Protein AF-A0A534S9M8-F1 (afdb_monomer_lite)

Foldseek 3Di:
DDDVVVVVVVVVVVVVVVPPPDPDDDPDDDDDDDDDDLPLDDAQDKQDDQAALVVLVVLCQVQQVVLQKHWPDKDFDADPVGTFFMKTKIWGQPDPPGIFIAIWTFGDDPRHTIWGDHPGHYTNDSSCRSSSPDD

Structure (mmCIF, N/CA/C/O backbone):
data_AF-A0A534S9M8-F1
#
_entry.id   AF-A0A534S9M8-F1
#
loop_
_atom_site.group_PDB
_atom_site.id
_atom_site.type_symbol
_atom_site.label_atom_id
_atom_site.label_alt_id
_atom_site.label_comp_id
_atom_site.label_asym_id
_atom_site.label_entity_id
_atom_site.label_seq_id
_atom_site.pdbx_PDB_ins_code
_atom_site.Cartn_x
_atom_site.Cartn_y
_atom_site.Cartn_z
_atom_site.occupancy
_atom_site.B_iso_or_equiv
_atom_site.auth_seq_id
_atom_site.auth_comp_id
_atom_site.auth_asym_id
_atom_site.auth_atom_id
_atom_site.pdbx_PDB_model_num
ATOM 1 N N . MET A 1 1 ? -42.242 53.645 -7.919 1.00 46.44 1 MET A N 1
ATOM 2 C CA . MET A 1 1 ? -42.391 52.479 -7.020 1.00 46.44 1 MET A CA 1
ATOM 3 C C . MET A 1 1 ? -41.159 51.598 -7.190 1.00 46.44 1 MET A C 1
ATOM 5 O O . MET A 1 1 ? -41.062 50.889 -8.181 1.00 46.44 1 MET A O 1
ATOM 9 N N . GLN A 1 2 ? -40.164 51.736 -6.309 1.00 51.53 2 GLN A N 1
ATOM 10 C CA . GLN A 1 2 ? -38.938 50.927 -6.328 1.00 51.53 2 GLN A CA 1
ATOM 11 C C . GLN A 1 2 ? -39.167 49.678 -5.478 1.00 51.53 2 GLN A C 1
ATOM 13 O O . GLN A 1 2 ? -39.617 49.778 -4.341 1.00 51.53 2 GLN A O 1
ATOM 18 N N . ASN A 1 3 ? -38.922 48.506 -6.061 1.00 46.34 3 ASN A N 1
ATOM 19 C CA . ASN A 1 3 ? -39.220 47.218 -5.448 1.00 46.34 3 ASN A CA 1
ATOM 20 C C . ASN A 1 3 ? -38.029 46.812 -4.550 1.00 46.34 3 ASN A C 1
ATOM 22 O O . ASN A 1 3 ? -36.977 46.452 -5.084 1.00 46.34 3 ASN A O 1
ATOM 26 N N . PRO A 1 4 ? -38.139 46.858 -3.207 1.00 54.00 4 PRO A N 1
ATOM 27 C CA . PRO A 1 4 ? -36.995 46.701 -2.294 1.00 54.00 4 PRO A CA 1
ATOM 28 C C . PRO A 1 4 ? -36.372 45.298 -2.329 1.00 54.00 4 PRO A C 1
ATOM 30 O O . PRO A 1 4 ? -35.258 45.092 -1.856 1.00 54.00 4 PRO A O 1
ATOM 33 N N . ARG A 1 5 ? -37.068 44.326 -2.930 1.00 54.19 5 ARG A N 1
ATOM 34 C CA . ARG A 1 5 ? -36.576 42.957 -3.112 1.00 54.19 5 ARG A CA 1
ATOM 35 C C . ARG A 1 5 ? -35.487 42.855 -4.180 1.00 54.19 5 ARG A C 1
ATOM 37 O O . ARG A 1 5 ? -34.584 42.047 -4.022 1.00 54.19 5 ARG A O 1
ATOM 44 N N . ALA A 1 6 ? -35.520 43.690 -5.222 1.00 53.09 6 ALA A N 1
ATOM 45 C CA . ALA A 1 6 ? -34.539 43.629 -6.310 1.00 53.09 6 ALA A CA 1
ATOM 46 C C . ALA A 1 6 ? -33.127 44.052 -5.856 1.00 53.09 6 ALA A C 1
ATOM 48 O O . ALA A 1 6 ? -32.139 43.469 -6.297 1.00 53.09 6 ALA A O 1
ATOM 49 N N . SER A 1 7 ? -33.032 45.000 -4.917 1.00 54.12 7 SER A N 1
ATOM 50 C CA . SER A 1 7 ? -31.747 45.469 -4.378 1.00 54.12 7 SER A CA 1
ATOM 51 C C . SER A 1 7 ? -31.048 44.438 -3.487 1.00 54.12 7 SER A C 1
ATOM 53 O O . SER A 1 7 ? -29.821 44.420 -3.433 1.00 54.12 7 SER A O 1
ATOM 55 N N . ALA A 1 8 ? -31.797 43.551 -2.823 1.00 55.03 8 ALA A N 1
ATOM 56 C CA . ALA A 1 8 ? -31.218 42.512 -1.970 1.00 55.03 8 ALA A CA 1
ATOM 57 C C . ALA A 1 8 ? -30.549 41.392 -2.789 1.00 55.03 8 ALA A C 1
ATOM 59 O O . ALA A 1 8 ? -29.473 40.916 -2.429 1.00 55.03 8 ALA A O 1
ATOM 60 N N . TYR A 1 9 ? -31.139 41.013 -3.930 1.00 53.94 9 TYR A N 1
ATOM 61 C CA . TYR A 1 9 ? -30.566 39.985 -4.807 1.00 53.94 9 TYR A CA 1
ATOM 62 C C . TYR A 1 9 ? -29.310 40.467 -5.544 1.00 53.94 9 TYR A C 1
ATOM 64 O O . TYR A 1 9 ? -28.381 39.687 -5.740 1.00 53.94 9 TYR A O 1
ATOM 72 N N . LEU A 1 10 ? -29.244 41.756 -5.894 1.00 55.88 10 LEU A N 1
ATOM 73 C CA . LEU A 1 10 ? -28.068 42.363 -6.529 1.00 55.88 10 LEU A CA 1
ATOM 74 C C . LEU A 1 10 ? -26.845 42.372 -5.598 1.00 55.88 10 LEU A C 1
ATOM 76 O O . LEU A 1 10 ? -25.743 42.046 -6.034 1.00 55.88 10 LEU A O 1
ATOM 80 N N . LEU A 1 11 ? -27.046 42.658 -4.308 1.00 54.06 11 LEU A N 1
ATOM 81 C CA . LEU A 1 11 ? -25.983 42.605 -3.297 1.00 54.06 11 LEU A CA 1
ATOM 82 C C . LEU A 1 11 ? -25.508 41.171 -3.015 1.00 54.06 11 LEU A C 1
ATOM 84 O O . LEU A 1 11 ? -24.307 40.949 -2.883 1.00 54.06 11 LEU A O 1
ATOM 88 N N . SER A 1 12 ? -26.415 40.189 -2.993 1.00 54.25 12 SER A N 1
ATOM 89 C CA . SER A 1 12 ? -26.042 38.779 -2.804 1.00 54.25 12 SER A CA 1
ATOM 90 C C . SER A 1 12 ? -25.250 38.207 -3.985 1.00 54.25 12 SER A C 1
ATOM 92 O O . SER A 1 12 ? -24.375 37.371 -3.774 1.00 54.25 12 SER A O 1
ATOM 94 N N . LEU A 1 13 ? -25.532 38.644 -5.218 1.00 54.78 13 LEU A N 1
ATOM 95 C CA . LEU A 1 13 ? -24.812 38.180 -6.407 1.00 54.78 13 LEU A CA 1
ATOM 96 C C . LEU A 1 13 ? -23.381 38.747 -6.458 1.00 54.78 13 LEU A C 1
ATOM 98 O O . LEU A 1 13 ? -22.449 38.037 -6.827 1.00 54.78 13 LEU A O 1
ATOM 102 N N . LEU A 1 14 ? -23.191 39.997 -6.022 1.00 54.62 14 LEU A N 1
ATOM 103 C CA . LEU A 1 14 ? -21.884 40.665 -5.976 1.00 54.62 14 LEU A CA 1
ATOM 104 C C . LEU A 1 14 ? -20.911 40.037 -4.961 1.00 54.62 14 LEU A C 1
ATOM 106 O O . LEU A 1 14 ? -19.708 40.021 -5.212 1.00 54.62 14 LEU A O 1
ATOM 110 N N . LEU A 1 15 ? -21.410 39.461 -3.863 1.00 54.47 15 LEU A N 1
ATOM 111 C CA . LEU A 1 15 ? -20.577 38.748 -2.883 1.00 54.47 15 LEU A CA 1
ATOM 112 C C . LEU A 1 15 ? -20.104 37.363 -3.363 1.00 54.47 15 LEU A C 1
ATOM 114 O O . LEU A 1 15 ? -19.061 36.898 -2.909 1.00 54.47 15 LEU A O 1
ATOM 118 N N . CYS A 1 16 ? -20.802 36.723 -4.309 1.00 49.91 16 CYS A N 1
ATOM 119 C CA . CYS A 1 16 ? -20.391 35.422 -4.858 1.00 49.91 16 CYS A CA 1
ATOM 120 C C . CYS A 1 16 ? -19.284 35.510 -5.924 1.00 49.91 16 CYS A C 1
ATOM 122 O O . CYS A 1 16 ? -18.600 34.518 -6.162 1.00 49.91 16 CYS A O 1
ATOM 124 N N . LEU A 1 17 ? -19.070 36.668 -6.562 1.00 52.72 17 LEU A N 1
ATOM 125 C CA . LEU A 1 17 ? -18.013 36.828 -7.575 1.00 52.72 17 LEU A CA 1
ATOM 126 C C . LEU A 1 17 ? -16.621 37.123 -6.988 1.00 52.72 17 LEU A C 1
ATOM 128 O O . LEU A 1 17 ? -15.630 37.054 -7.712 1.00 52.72 17 LEU A O 1
ATOM 132 N N . ALA A 1 18 ? -16.514 37.395 -5.684 1.00 51.91 18 ALA A N 1
ATOM 133 C CA . ALA A 1 18 ? -15.238 37.686 -5.024 1.00 51.91 18 ALA A CA 1
ATOM 134 C C . ALA A 1 18 ? -14.413 36.429 -4.659 1.00 51.91 18 ALA A C 1
ATOM 136 O O . ALA A 1 18 ? -13.325 36.551 -4.103 1.00 51.91 18 ALA A O 1
ATOM 137 N N . SER A 1 19 ? -14.897 35.219 -4.966 1.00 51.31 19 SER A N 1
ATOM 138 C CA . SER A 1 19 ? -14.252 33.951 -4.574 1.00 51.31 19 SER A CA 1
ATOM 139 C C . SER A 1 19 ? -13.341 33.328 -5.645 1.00 51.31 19 SER A C 1
ATOM 141 O O . SER A 1 19 ? -12.837 32.229 -5.441 1.00 51.31 19 SER A O 1
ATOM 143 N N . LEU A 1 20 ? -13.128 33.989 -6.789 1.00 49.41 20 LEU A N 1
ATOM 144 C CA . LEU A 1 20 ? -12.411 33.420 -7.947 1.00 49.41 20 LEU A CA 1
ATOM 145 C C . LEU A 1 20 ? -10.951 33.878 -8.103 1.00 49.41 20 LEU A C 1
ATOM 147 O O . LEU A 1 20 ? -10.345 33.672 -9.152 1.00 49.41 20 LEU A O 1
ATOM 151 N N . THR A 1 21 ? -10.339 34.445 -7.064 1.00 55.69 21 THR A N 1
ATOM 152 C CA . THR A 1 21 ? -8.899 34.747 -7.066 1.00 55.69 21 THR A CA 1
ATOM 153 C C . THR A 1 21 ? -8.134 33.719 -6.245 1.00 55.69 21 THR A C 1
ATOM 155 O O . THR A 1 21 ? -8.016 33.838 -5.028 1.00 55.69 21 THR A O 1
ATOM 158 N N . GLY A 1 22 ? -7.597 32.715 -6.935 1.00 44.88 22 GLY A N 1
ATOM 159 C CA . GLY A 1 22 ? -6.759 31.679 -6.340 1.00 44.88 22 GLY A CA 1
ATOM 160 C C . GLY A 1 22 ? -5.833 31.000 -7.348 1.00 44.88 22 GLY A C 1
ATOM 161 O O . GLY A 1 22 ? -5.708 29.784 -7.327 1.00 44.88 22 GLY A O 1
ATOM 162 N N . CYS A 1 23 ? -5.183 31.754 -8.241 1.00 53.75 23 CYS A N 1
ATOM 163 C CA . CYS A 1 23 ? -4.001 31.250 -8.947 1.00 53.75 23 CYS A CA 1
ATOM 164 C C . CYS A 1 23 ? -2.823 31.248 -7.963 1.00 53.75 23 CYS A C 1
ATOM 166 O O . CYS A 1 23 ? -2.109 32.240 -7.828 1.00 53.75 23 CYS A O 1
ATOM 168 N N . GLY A 1 24 ? -2.666 30.152 -7.221 1.00 42.16 24 GLY A N 1
ATOM 169 C CA . GLY A 1 24 ? -1.516 29.932 -6.353 1.00 42.16 24 GLY A CA 1
ATOM 170 C C . GLY A 1 24 ? -0.252 29.697 -7.179 1.00 42.16 24 GLY A C 1
ATOM 171 O O . GLY A 1 24 ? -0.158 28.730 -7.929 1.00 42.16 24 GLY A O 1
ATOM 172 N N . THR A 1 25 ? 0.717 30.596 -7.035 1.00 49.88 25 THR A N 1
ATOM 173 C CA . THR A 1 25 ? 2.085 30.475 -7.545 1.00 49.88 25 THR A CA 1
ATOM 174 C C . THR A 1 25 ? 2.724 29.153 -7.117 1.00 49.88 25 THR A C 1
ATOM 176 O O . THR A 1 25 ? 2.896 28.897 -5.926 1.00 49.88 25 THR A O 1
ATOM 179 N N . VAL A 1 26 ? 3.147 28.345 -8.091 1.00 46.09 26 VAL A N 1
ATOM 180 C CA . VAL A 1 26 ? 3.985 27.161 -7.867 1.00 46.09 26 VAL A CA 1
ATOM 181 C C . VAL A 1 26 ? 5.374 27.643 -7.439 1.00 46.09 26 VAL A C 1
ATOM 183 O O . VAL A 1 26 ? 6.144 28.149 -8.255 1.00 46.09 26 VAL A O 1
ATOM 186 N N . LYS A 1 27 ? 5.713 27.526 -6.151 1.00 37.34 27 LYS A N 1
ATOM 187 C CA . LYS A 1 27 ? 7.106 27.648 -5.704 1.00 37.34 27 LYS A CA 1
ATOM 188 C C . LYS A 1 27 ? 7.807 26.322 -5.976 1.00 37.34 27 LYS A C 1
ATOM 190 O O . LYS A 1 27 ? 7.764 25.407 -5.165 1.00 37.34 27 LYS A O 1
ATOM 195 N N . SER A 1 28 ? 8.446 26.242 -7.138 1.00 46.41 28 SER A N 1
ATOM 196 C CA . SER A 1 28 ? 9.538 25.301 -7.368 1.00 46.41 28 SER A CA 1
ATOM 197 C C . SER A 1 28 ? 10.691 25.668 -6.432 1.00 46.41 28 SER A C 1
ATOM 199 O O . SER A 1 28 ? 11.199 26.789 -6.493 1.00 46.41 28 SER A O 1
ATOM 201 N N . LEU A 1 29 ? 11.061 24.756 -5.534 1.00 38.16 29 LEU A N 1
ATOM 202 C CA . LEU A 1 29 ? 12.270 24.869 -4.722 1.00 38.16 29 LEU A CA 1
ATOM 203 C C . LEU A 1 29 ? 12.754 23.470 -4.324 1.00 38.16 29 LEU A C 1
ATOM 205 O O . LEU A 1 29 ? 12.386 22.910 -3.300 1.00 38.16 29 LEU A O 1
ATOM 209 N N . VAL A 1 30 ? 13.611 22.926 -5.178 1.00 39.66 30 VAL A N 1
ATOM 210 C CA . VAL A 1 30 ? 14.686 21.992 -4.820 1.00 39.66 30 VAL A CA 1
ATOM 211 C C . VAL A 1 30 ? 15.959 22.732 -5.263 1.00 39.66 30 VAL A C 1
ATOM 213 O O . VAL A 1 30 ? 15.909 23.306 -6.355 1.00 39.66 30 VAL A O 1
ATOM 216 N N . PRO A 1 31 ? 17.066 22.808 -4.491 1.00 45.66 31 PRO A N 1
ATOM 217 C CA . PRO A 1 31 ? 17.563 21.813 -3.534 1.00 45.66 31 PRO A CA 1
ATOM 218 C C . PRO A 1 31 ? 18.046 22.378 -2.182 1.00 45.66 31 PRO A C 1
ATOM 220 O O . PRO A 1 31 ? 18.501 23.513 -2.085 1.00 45.66 31 PRO A O 1
ATOM 223 N N . GLY A 1 32 ? 18.075 21.528 -1.153 1.00 33.59 32 GLY A N 1
ATOM 224 C CA . GLY A 1 32 ? 18.930 21.761 0.015 1.00 33.59 32 GLY A CA 1
ATOM 225 C C . GLY A 1 32 ? 18.331 21.308 1.338 1.00 33.59 32 GLY A C 1
ATOM 226 O O . GLY A 1 32 ? 17.571 22.040 1.954 1.00 33.59 32 GLY A O 1
ATOM 227 N N . VAL A 1 33 ? 18.713 20.096 1.746 1.00 48.97 33 VAL A N 1
ATOM 228 C CA . VAL A 1 33 ? 18.893 19.604 3.125 1.00 48.97 33 VAL A CA 1
ATOM 229 C C . VAL A 1 33 ? 18.461 20.568 4.243 1.00 48.97 33 VAL A C 1
ATOM 231 O O . VAL A 1 33 ? 19.116 21.581 4.484 1.00 48.97 33 VAL A O 1
ATOM 234 N N . GLY A 1 34 ? 17.443 20.178 5.019 1.00 37.88 34 GLY A N 1
ATOM 235 C CA . GLY A 1 34 ? 17.248 20.730 6.359 1.00 37.88 34 GLY A CA 1
ATOM 236 C C . GLY A 1 34 ? 15.846 20.586 6.951 1.00 37.88 34 GLY A C 1
ATOM 237 O O . GLY A 1 34 ? 14.919 21.246 6.496 1.00 37.88 34 GLY A O 1
ATOM 238 N N . LYS A 1 35 ? 15.787 19.853 8.073 1.00 34.44 35 LYS A N 1
ATOM 239 C CA . LYS A 1 35 ? 14.754 19.812 9.129 1.00 34.44 35 LYS A CA 1
ATOM 240 C C . LYS A 1 35 ? 13.542 18.902 8.927 1.00 34.44 35 LYS A C 1
ATOM 242 O O . LYS A 1 35 ? 12.479 19.331 8.493 1.00 34.44 35 LYS A O 1
ATOM 247 N N . ASP A 1 36 ? 13.697 17.682 9.438 1.00 41.84 36 ASP A N 1
ATOM 248 C CA . ASP A 1 36 ? 12.885 17.116 10.525 1.00 41.84 36 ASP A CA 1
ATOM 249 C C . ASP A 1 36 ? 11.567 17.841 10.806 1.00 41.84 36 ASP A C 1
ATOM 251 O O . ASP A 1 36 ? 11.455 18.692 11.692 1.00 41.84 36 ASP A O 1
ATOM 255 N N . LYS A 1 37 ? 10.551 17.436 10.059 1.00 36.59 37 LYS A N 1
ATOM 256 C CA . LYS A 1 37 ? 9.196 17.202 10.542 1.00 36.59 37 LYS A CA 1
ATOM 257 C C . LYS A 1 37 ? 8.668 16.106 9.636 1.00 36.59 37 LYS A C 1
ATOM 259 O O . LYS A 1 37 ? 8.612 16.302 8.428 1.00 36.59 37 LYS A O 1
ATOM 264 N N . SER A 1 38 ? 8.318 14.963 10.218 1.00 43.28 38 SER A N 1
ATOM 265 C CA . SER A 1 38 ? 7.444 13.984 9.573 1.00 43.28 38 SER A CA 1
ATOM 266 C C . SER A 1 38 ? 6.106 14.693 9.338 1.00 43.28 38 SER A C 1
ATOM 268 O O . SER A 1 38 ? 5.219 14.697 10.188 1.00 43.28 38 SER A O 1
ATOM 270 N N . ALA A 1 39 ? 6.041 15.486 8.268 1.00 47.25 39 ALA A N 1
ATOM 271 C CA . ALA A 1 39 ? 4.816 16.091 7.801 1.00 47.25 39 ALA A CA 1
ATOM 272 C C . ALA A 1 39 ? 4.005 14.916 7.271 1.00 47.25 39 ALA A C 1
ATOM 274 O O . ALA A 1 39 ? 4.428 14.253 6.326 1.00 47.25 39 ALA A O 1
ATOM 275 N N . ALA A 1 40 ? 2.912 14.591 7.959 1.00 60.38 40 ALA A N 1
ATOM 276 C CA . ALA A 1 40 ? 1.964 13.616 7.453 1.00 60.38 40 ALA A CA 1
ATOM 277 C C . ALA A 1 40 ? 1.608 14.036 6.022 1.00 60.38 40 ALA A C 1
ATOM 279 O O . ALA A 1 40 ? 1.190 15.172 5.819 1.00 60.38 40 ALA A O 1
ATOM 280 N N . ALA A 1 41 ? 1.874 13.164 5.050 1.00 70.38 41 ALA A N 1
ATOM 281 C CA . ALA A 1 41 ? 1.592 13.453 3.652 1.00 70.38 41 ALA A CA 1
ATOM 282 C C . ALA A 1 41 ? 0.094 13.743 3.481 1.00 70.38 41 ALA A C 1
ATOM 284 O O . ALA A 1 41 ? -0.749 13.006 4.011 1.00 70.38 41 ALA A O 1
ATOM 285 N N . ASP A 1 42 ? -0.226 14.817 2.764 1.00 76.06 42 ASP A N 1
ATOM 286 C CA . ASP A 1 42 ? -1.604 15.252 2.563 1.00 76.06 42 ASP A CA 1
ATOM 287 C C . ASP A 1 42 ? -2.310 14.342 1.540 1.00 76.06 42 ASP A C 1
ATOM 289 O O . ASP A 1 42 ? -1.704 13.747 0.646 1.00 76.06 42 ASP A O 1
ATOM 293 N N . SER A 1 43 ? -3.637 14.219 1.629 1.00 83.69 43 SER A N 1
ATOM 294 C CA . SER A 1 43 ? -4.399 13.469 0.622 1.00 83.69 43 SER A CA 1
ATOM 295 C C . SER A 1 43 ? -4.194 14.027 -0.788 1.00 83.69 43 SER A C 1
ATOM 297 O O . SER A 1 43 ? -4.396 15.210 -1.046 1.00 83.69 43 SER A O 1
ATOM 299 N N . GLY A 1 44 ? -3.956 13.122 -1.731 1.00 86.00 44 GLY A N 1
ATOM 300 C CA . GLY A 1 44 ? -3.619 13.402 -3.122 1.00 86.00 44 GLY A CA 1
ATOM 301 C C . GLY A 1 44 ? -2.112 13.417 -3.371 1.00 86.00 44 GLY A C 1
ATOM 302 O O . GLY A 1 44 ? -1.696 13.328 -4.528 1.00 86.00 44 GLY A O 1
ATOM 303 N N . GLU A 1 45 ? -1.294 13.484 -2.319 1.00 90.94 45 GLU A N 1
ATOM 304 C CA . GLU A 1 45 ? 0.157 13.467 -2.446 1.00 90.94 45 GLU A CA 1
ATOM 305 C C . GLU A 1 45 ? 0.700 12.059 -2.692 1.00 90.94 45 GLU A C 1
ATOM 307 O O . GLU A 1 45 ? 0.116 11.038 -2.311 1.00 90.94 45 GLU A O 1
ATOM 312 N N . ARG A 1 46 ? 1.858 12.019 -3.354 1.00 94.31 46 ARG A N 1
ATOM 313 C CA . ARG A 1 46 ? 2.646 10.800 -3.506 1.00 94.31 46 ARG A CA 1
ATOM 314 C C . ARG A 1 46 ? 3.560 10.661 -2.301 1.00 94.31 46 ARG A C 1
ATOM 316 O O . ARG A 1 46 ? 4.449 11.482 -2.094 1.00 94.31 46 ARG A O 1
ATOM 323 N N . LEU A 1 47 ? 3.359 9.592 -1.550 1.00 94.81 47 LEU A N 1
ATOM 324 C CA . LEU A 1 47 ? 4.275 9.156 -0.514 1.00 94.81 47 LEU A CA 1
ATOM 325 C C . LEU A 1 47 ? 5.317 8.235 -1.142 1.00 94.81 47 LEU A C 1
ATOM 327 O O . LEU A 1 47 ? 4.978 7.138 -1.586 1.00 94.81 47 LEU A O 1
ATOM 331 N N . HIS A 1 48 ? 6.561 8.698 -1.194 1.00 94.88 48 HIS A N 1
ATOM 332 C CA . HIS A 1 48 ? 7.692 7.953 -1.742 1.00 94.88 48 HIS A CA 1
ATOM 333 C C . HIS A 1 48 ? 8.366 7.113 -0.656 1.00 94.88 48 HIS A C 1
ATOM 335 O O . HIS A 1 48 ? 8.587 7.590 0.458 1.00 94.88 48 HIS A O 1
ATOM 341 N N . LEU A 1 49 ? 8.712 5.875 -0.997 1.00 94.75 49 LEU A N 1
ATOM 342 C CA . LEU A 1 49 ? 9.388 4.915 -0.136 1.00 94.75 49 LEU A CA 1
ATOM 343 C C . LEU A 1 49 ? 10.593 4.342 -0.888 1.00 94.75 49 LEU A C 1
ATOM 345 O O . LEU A 1 49 ? 10.469 3.892 -2.027 1.00 94.75 49 LEU A O 1
ATOM 349 N N . SER A 1 50 ? 11.749 4.292 -0.231 1.00 94.81 50 SER A N 1
ATOM 350 C CA . SER A 1 50 ? 13.003 3.776 -0.809 1.00 94.81 50 SER A CA 1
ATOM 351 C C . SER A 1 50 ? 13.079 2.241 -0.852 1.00 94.81 50 SER A C 1
ATOM 353 O O . SER A 1 50 ? 14.166 1.673 -0.792 1.00 94.81 50 SER A O 1
ATOM 355 N N . VAL A 1 51 ? 11.930 1.568 -0.908 1.00 95.94 51 VAL A N 1
ATOM 356 C CA . VAL A 1 51 ? 11.792 0.106 -0.905 1.00 95.94 51 VAL A CA 1
ATOM 357 C C . VAL A 1 51 ? 11.023 -0.354 -2.137 1.00 95.94 51 VAL A C 1
ATOM 359 O O . VAL A 1 51 ? 10.332 0.433 -2.788 1.00 95.94 51 VAL A O 1
ATOM 362 N N . LEU A 1 52 ? 11.122 -1.638 -2.468 1.00 96.81 52 LEU A N 1
ATOM 363 C CA . LEU A 1 52 ? 10.353 -2.208 -3.574 1.00 96.81 52 LEU A CA 1
ATOM 364 C C . LEU A 1 52 ? 8.861 -2.338 -3.207 1.00 96.81 52 LEU A C 1
ATOM 366 O O . LEU A 1 52 ? 8.529 -2.456 -2.025 1.00 96.81 52 LEU A O 1
ATOM 370 N N . PRO A 1 53 ? 7.940 -2.375 -4.189 1.00 97.62 53 PRO A N 1
ATOM 371 C CA . PRO A 1 53 ? 6.511 -2.559 -3.923 1.00 97.62 53 PRO A CA 1
ATOM 372 C C . PRO A 1 53 ? 6.171 -3.789 -3.062 1.00 97.62 53 PRO A C 1
ATOM 374 O O . PRO A 1 53 ? 5.277 -3.723 -2.219 1.00 97.62 53 PRO A O 1
ATOM 377 N N . GLU A 1 54 ? 6.872 -4.911 -3.246 1.00 97.38 54 GLU A N 1
ATOM 378 C CA . GLU A 1 54 ? 6.727 -6.132 -2.440 1.00 97.38 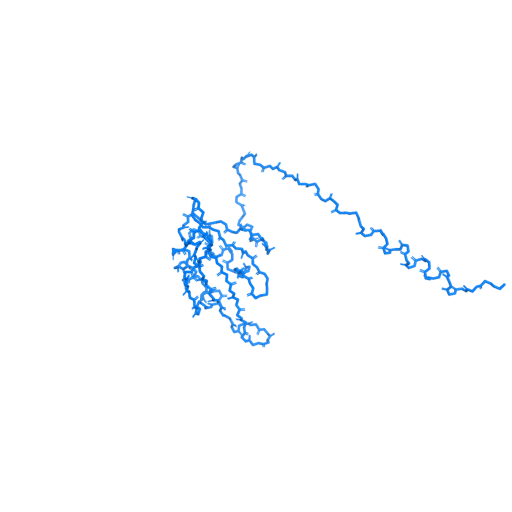54 GLU A CA 1
ATOM 379 C C . GLU A 1 54 ? 7.035 -5.882 -0.960 1.00 97.38 54 GLU A C 1
ATOM 381 O O . GLU A 1 54 ? 6.301 -6.329 -0.077 1.00 97.38 54 GLU A O 1
ATOM 386 N N . GLU A 1 55 ? 8.117 -5.153 -0.704 1.00 96.88 55 GLU A N 1
ATOM 387 C CA . GLU A 1 55 ? 8.590 -4.816 0.634 1.00 96.88 55 GLU A CA 1
ATOM 388 C C . GLU A 1 55 ? 7.674 -3.776 1.286 1.00 96.88 55 GLU A C 1
ATOM 390 O O . GLU A 1 55 ? 7.281 -3.945 2.437 1.00 96.88 55 GLU A O 1
ATOM 395 N N . ALA A 1 56 ? 7.204 -2.779 0.532 1.00 97.38 56 ALA A N 1
ATOM 396 C CA . ALA A 1 56 ? 6.202 -1.829 1.013 1.00 97.38 56 ALA A CA 1
ATOM 397 C C . ALA A 1 56 ? 4.897 -2.521 1.442 1.00 97.38 56 ALA A C 1
ATOM 399 O O . ALA A 1 56 ? 4.308 -2.160 2.462 1.00 97.38 56 ALA A O 1
ATOM 400 N N . VAL A 1 57 ? 4.451 -3.553 0.714 1.00 97.88 57 VAL A N 1
ATOM 401 C CA . VAL A 1 57 ? 3.305 -4.378 1.131 1.00 97.88 57 VAL A CA 1
ATOM 402 C C . VAL A 1 57 ? 3.610 -5.165 2.408 1.00 97.88 57 VAL A C 1
ATOM 404 O O . VAL A 1 57 ? 2.722 -5.298 3.253 1.00 97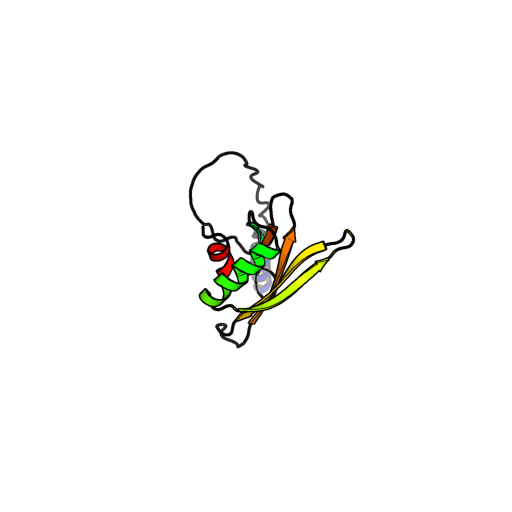.88 57 VAL A O 1
ATOM 407 N N . ALA A 1 58 ? 4.828 -5.689 2.566 1.00 97.56 58 ALA A N 1
ATOM 408 C CA . ALA A 1 58 ? 5.234 -6.386 3.786 1.00 97.56 58 ALA A CA 1
ATOM 409 C C . ALA A 1 58 ? 5.203 -5.442 5.001 1.00 97.56 58 ALA A C 1
ATOM 411 O O . ALA A 1 58 ? 4.522 -5.746 5.979 1.00 97.56 58 ALA A O 1
ATOM 412 N N . ILE A 1 59 ? 5.801 -4.253 4.884 1.00 96.75 59 ILE A N 1
ATOM 413 C CA . ILE A 1 59 ? 5.763 -3.209 5.920 1.00 96.75 59 ILE A CA 1
ATOM 414 C C . ILE A 1 59 ? 4.312 -2.803 6.211 1.00 96.75 59 ILE A C 1
ATOM 416 O O . ILE A 1 59 ? 3.896 -2.733 7.368 1.00 96.75 59 ILE A O 1
ATOM 420 N N . LEU A 1 60 ? 3.485 -2.608 5.176 1.00 97.50 60 LEU A N 1
ATOM 421 C CA . LEU A 1 60 ? 2.071 -2.270 5.353 1.00 97.50 60 LEU A CA 1
ATOM 422 C C . LEU A 1 60 ? 1.319 -3.342 6.157 1.00 97.50 60 LEU A C 1
ATOM 424 O O . LEU A 1 60 ? 0.472 -2.998 6.982 1.00 97.50 60 LEU A O 1
ATOM 428 N N . ARG A 1 61 ? 1.616 -4.632 5.951 1.00 97.69 61 ARG A N 1
ATOM 429 C CA . ARG A 1 61 ? 1.002 -5.735 6.714 1.00 97.69 61 ARG A CA 1
ATOM 430 C C . ARG A 1 61 ? 1.387 -5.715 8.191 1.00 97.69 61 ARG A C 1
ATOM 432 O O . ARG A 1 61 ? 0.568 -6.112 9.016 1.00 97.69 61 ARG A O 1
ATOM 439 N N . GLU A 1 62 ? 2.583 -5.247 8.522 1.00 96.19 62 GLU A N 1
ATOM 440 C CA . GLU A 1 62 ? 3.050 -5.122 9.906 1.00 96.19 62 GLU A CA 1
ATOM 441 C C . GLU A 1 62 ? 2.470 -3.882 10.595 1.00 96.19 62 GLU A C 1
ATOM 443 O O . GLU A 1 62 ? 2.041 -3.940 11.751 1.00 96.19 62 GLU A O 1
ATOM 448 N N . VAL A 1 63 ? 2.414 -2.762 9.873 1.00 95.19 63 VAL A N 1
ATOM 449 C CA . VAL A 1 63 ? 2.049 -1.447 10.412 1.00 95.19 63 VAL A CA 1
ATOM 450 C C . VAL A 1 63 ? 0.535 -1.228 10.467 1.00 95.19 63 VAL A C 1
ATOM 452 O O . VAL A 1 63 ? 0.032 -0.619 11.418 1.00 95.19 63 VAL A O 1
ATOM 455 N N . ALA A 1 64 ? -0.226 -1.719 9.483 1.00 95.50 64 ALA A N 1
ATOM 456 C CA . ALA A 1 64 ? -1.668 -1.479 9.407 1.00 95.50 64 ALA A CA 1
ATOM 457 C C . ALA A 1 64 ? -2.437 -1.951 10.663 1.00 95.50 64 ALA A C 1
ATOM 459 O O . ALA A 1 64 ? -3.194 -1.138 11.210 1.00 95.50 64 ALA A O 1
ATOM 460 N N . PRO A 1 65 ? -2.219 -3.176 11.196 1.00 95.19 65 PRO A N 1
ATOM 461 C CA . PRO A 1 65 ? -2.942 -3.671 12.376 1.00 95.19 65 PRO A CA 1
ATOM 462 C C . PRO A 1 65 ? -2.747 -2.807 13.619 1.00 95.19 65 PRO A C 1
ATOM 464 O O . PRO A 1 65 ? -3.693 -2.559 14.369 1.00 95.19 65 PRO A O 1
ATOM 467 N N . GLN A 1 66 ? -1.538 -2.277 13.799 1.00 93.69 66 GLN A N 1
ATOM 468 C CA . GLN A 1 66 ? -1.184 -1.411 14.927 1.00 93.69 66 GLN A CA 1
ATOM 469 C C . GLN A 1 66 ? -1.957 -0.083 14.895 1.00 93.69 66 GLN A C 1
ATOM 471 O O . GLN A 1 66 ? -2.199 0.537 15.928 1.00 93.69 66 GLN A O 1
ATOM 476 N N . ASN A 1 67 ? -2.423 0.312 13.710 1.00 92.69 67 ASN A N 1
ATOM 477 C CA . ASN A 1 67 ? -3.156 1.547 13.457 1.00 92.69 67 ASN A CA 1
ATOM 478 C C . ASN A 1 67 ? -4.654 1.304 13.191 1.00 92.69 67 ASN A C 1
ATOM 480 O O . ASN A 1 67 ? -5.361 2.202 12.734 1.00 92.69 67 ASN A O 1
ATOM 484 N N . GLY A 1 68 ? -5.167 0.107 13.503 1.00 92.69 68 GLY A N 1
ATOM 485 C CA . GLY A 1 68 ? -6.590 -0.223 13.373 1.00 92.69 68 GLY A CA 1
ATOM 486 C C . GLY A 1 68 ? -7.053 -0.512 11.947 1.00 92.69 68 GLY A C 1
ATOM 487 O O . GLY A 1 68 ? -8.244 -0.393 11.667 1.00 92.69 68 GLY A O 1
ATOM 488 N N . TRP A 1 69 ? -6.131 -0.876 11.059 1.00 95.19 69 TRP A N 1
ATOM 489 C CA . TRP A 1 69 ? -6.408 -1.303 9.690 1.00 95.19 69 TRP A CA 1
ATOM 490 C C . TRP A 1 69 ? -5.942 -2.743 9.475 1.00 95.19 69 TRP A C 1
ATOM 492 O O . TRP A 1 69 ? -5.029 -3.216 10.137 1.00 95.19 69 TRP A O 1
ATOM 502 N N . GLN A 1 70 ? -6.516 -3.448 8.512 1.00 96.81 70 GLN A N 1
ATOM 503 C CA . GLN A 1 70 ? -6.095 -4.799 8.154 1.00 96.81 70 GLN A CA 1
ATOM 504 C C . GLN A 1 70 ? -5.896 -4.902 6.651 1.00 96.81 70 GLN A C 1
ATOM 506 O O . GLN A 1 70 ? -6.781 -4.521 5.892 1.00 96.81 70 GLN A O 1
ATOM 511 N N . VAL A 1 71 ? -4.765 -5.459 6.215 1.00 97.56 71 VAL A N 1
ATOM 512 C CA . VAL A 1 71 ? -4.564 -5.833 4.810 1.00 97.56 71 VAL A CA 1
ATOM 513 C C . VAL A 1 71 ? -5.376 -7.095 4.526 1.00 97.56 71 VAL A C 1
ATOM 515 O O . VAL A 1 71 ? -5.058 -8.163 5.045 1.00 97.56 71 VAL A O 1
ATOM 518 N N . VAL A 1 72 ? -6.425 -6.977 3.711 1.00 97.56 72 VAL A N 1
ATOM 519 C CA . VAL A 1 72 ? -7.343 -8.088 3.386 1.00 97.56 72 VAL A CA 1
ATOM 520 C C . VAL A 1 72 ? -7.091 -8.694 2.008 1.00 97.56 72 VAL A C 1
ATOM 522 O O . VAL A 1 72 ? -7.533 -9.804 1.725 1.00 97.56 72 VAL A O 1
ATOM 525 N N . SER A 1 73 ? -6.390 -7.979 1.129 1.00 97.94 73 SER A N 1
ATOM 526 C CA . SER A 1 73 ? -6.012 -8.482 -0.191 1.00 97.94 73 SER A CA 1
ATOM 527 C C . SER A 1 73 ? -4.768 -7.769 -0.704 1.00 97.94 73 SER A C 1
ATOM 529 O O . SER A 1 73 ? -4.550 -6.594 -0.407 1.00 97.94 73 SER A O 1
ATOM 531 N N . THR A 1 74 ? -3.955 -8.484 -1.476 1.00 98.31 74 THR A N 1
ATOM 532 C CA . THR A 1 74 ? -2.775 -7.959 -2.168 1.00 98.31 74 THR A CA 1
ATOM 533 C C . THR A 1 74 ? -2.641 -8.650 -3.515 1.00 98.31 74 THR A C 1
ATOM 535 O O . THR A 1 74 ? -2.999 -9.824 -3.624 1.00 98.31 74 THR A O 1
ATOM 538 N N . GLY A 1 75 ? -2.077 -7.975 -4.508 1.00 97.75 75 GLY A N 1
ATOM 539 C CA . GLY A 1 75 ? -1.860 -8.572 -5.822 1.00 97.75 75 GLY A CA 1
ATOM 540 C C . GLY A 1 75 ? -0.925 -7.751 -6.691 1.00 97.75 75 GLY A C 1
ATOM 541 O O . GLY A 1 75 ? -0.444 -6.696 -6.284 1.00 97.75 75 GLY A O 1
ATOM 542 N N . ASP A 1 76 ? -0.685 -8.242 -7.896 1.00 97.75 76 ASP A N 1
ATOM 543 C CA . ASP A 1 76 ? 0.107 -7.534 -8.893 1.00 97.75 76 ASP A CA 1
ATOM 544 C C . ASP A 1 76 ? -0.762 -6.512 -9.626 1.00 97.75 76 ASP A C 1
ATOM 546 O O . ASP A 1 76 ? -1.889 -6.809 -10.029 1.00 97.75 76 ASP A O 1
ATOM 550 N N . GLN A 1 77 ? -0.235 -5.302 -9.805 1.00 96.94 77 GLN A N 1
ATOM 551 C CA . GLN A 1 77 ? -0.829 -4.298 -10.677 1.00 96.94 77 GLN A CA 1
ATOM 552 C C . GLN A 1 77 ? -0.077 -4.291 -12.005 1.00 96.94 77 GLN A C 1
ATOM 554 O O . GLN A 1 77 ? 1.150 -4.213 -12.020 1.00 96.94 77 GLN A O 1
ATOM 559 N N . PHE A 1 78 ? -0.816 -4.296 -13.112 1.00 95.19 78 PHE A N 1
ATOM 560 C CA . PHE A 1 78 ? -0.269 -4.227 -14.467 1.00 95.19 78 PHE A CA 1
ATOM 561 C C . PHE A 1 78 ? -0.814 -3.010 -15.217 1.00 95.19 78 PHE A C 1
ATOM 563 O O . PHE A 1 78 ? -1.895 -2.503 -14.896 1.00 95.19 78 PHE A O 1
ATOM 570 N N . ASP A 1 79 ? -0.074 -2.565 -16.225 1.00 91.62 79 ASP A N 1
ATOM 571 C CA . ASP A 1 79 ? -0.534 -1.655 -17.270 1.00 91.62 79 ASP A CA 1
ATOM 572 C C . ASP A 1 79 ? -0.155 -2.203 -18.664 1.00 91.62 79 ASP A C 1
ATOM 574 O O . ASP A 1 79 ? 0.242 -3.360 -18.806 1.00 91.62 79 ASP A O 1
ATOM 578 N N . MET A 1 80 ? -0.296 -1.390 -19.717 1.00 94.00 80 MET A N 1
ATOM 579 C CA . MET A 1 80 ? 0.021 -1.802 -21.095 1.00 94.00 80 MET A CA 1
ATOM 580 C C . MET A 1 80 ? 1.510 -2.125 -21.325 1.00 94.00 80 MET A C 1
ATOM 582 O O . MET A 1 80 ? 1.843 -2.724 -22.345 1.00 94.00 80 MET A O 1
ATOM 586 N N . GLN A 1 81 ? 2.401 -1.712 -20.422 1.00 91.94 81 GLN A N 1
ATOM 587 C CA . GLN A 1 81 ? 3.850 -1.916 -20.498 1.00 91.94 81 GLN A CA 1
ATOM 588 C C . GLN A 1 81 ? 4.321 -3.093 -19.629 1.00 91.94 81 GLN A C 1
ATOM 590 O O . GLN A 1 81 ? 5.481 -3.491 -19.729 1.00 91.94 81 GLN A O 1
ATOM 595 N N . GLY A 1 82 ? 3.436 -3.679 -18.814 1.00 91.69 82 GLY A N 1
ATOM 596 C CA . GLY A 1 82 ? 3.729 -4.840 -17.976 1.00 91.69 82 GLY A CA 1
ATOM 597 C C . GLY A 1 82 ? 3.469 -4.583 -16.487 1.00 91.69 82 GLY A C 1
ATOM 598 O O . GLY A 1 82 ? 2.557 -3.828 -16.143 1.00 91.69 82 GLY A O 1
ATOM 599 N N . PRO A 1 83 ? 4.211 -5.251 -15.582 1.00 93.31 83 PRO A N 1
ATOM 600 C CA . PRO A 1 83 ? 4.079 -5.044 -14.143 1.00 93.31 83 PRO A CA 1
ATOM 601 C C . PRO A 1 83 ? 4.345 -3.584 -13.765 1.00 93.31 83 PRO A C 1
ATOM 603 O O . PRO A 1 83 ? 5.370 -3.008 -14.128 1.00 93.31 83 PRO A O 1
ATOM 606 N N . ARG A 1 84 ? 3.426 -2.998 -13.001 1.00 95.75 84 ARG A N 1
ATOM 607 C CA . ARG A 1 84 ? 3.425 -1.578 -12.635 1.00 95.75 84 ARG A CA 1
ATOM 608 C C . ARG A 1 84 ? 3.530 -1.339 -11.129 1.00 95.75 84 ARG A C 1
ATOM 610 O O . ARG A 1 84 ? 3.824 -0.219 -10.712 1.00 95.75 84 ARG A O 1
ATOM 617 N N . GLY A 1 85 ? 3.292 -2.364 -10.316 1.00 97.19 85 GLY A N 1
ATOM 618 C CA . GLY A 1 85 ? 3.379 -2.259 -8.866 1.00 97.19 85 GLY A CA 1
ATOM 619 C C . GLY A 1 85 ? 2.621 -3.360 -8.135 1.00 97.19 85 GLY A C 1
ATOM 620 O O . GLY A 1 85 ? 2.294 -4.398 -8.716 1.00 97.19 85 GLY A O 1
ATOM 621 N N . LYS A 1 86 ? 2.293 -3.105 -6.867 1.00 98.25 86 LYS A N 1
ATOM 622 C CA . LYS A 1 86 ? 1.490 -4.002 -6.028 1.00 98.25 86 LYS A CA 1
ATOM 623 C C . LYS A 1 86 ? 0.208 -3.341 -5.566 1.00 98.25 86 LYS A C 1
ATOM 625 O O . LYS A 1 86 ? 0.231 -2.301 -4.914 1.00 98.25 86 LYS A O 1
ATOM 630 N N . TYR A 1 87 ? -0.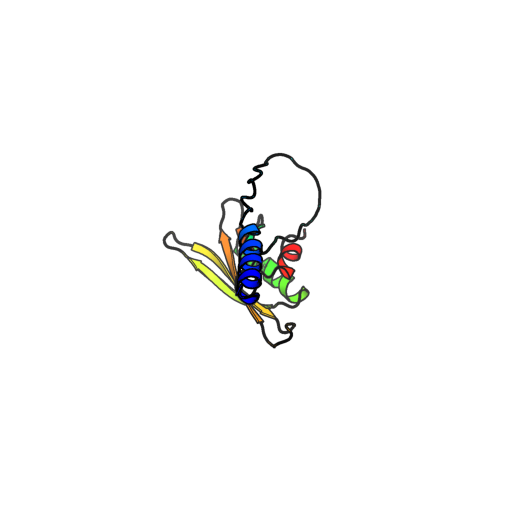905 -3.985 -5.875 1.00 97.88 87 TYR A N 1
ATOM 631 C CA . TYR A 1 87 ? -2.213 -3.674 -5.325 1.00 97.88 87 TYR A CA 1
ATOM 632 C C . TYR A 1 87 ? -2.296 -4.086 -3.852 1.00 97.88 87 TYR A C 1
ATOM 634 O O . TYR A 1 87 ? -1.805 -5.152 -3.464 1.00 97.88 87 TYR A O 1
ATOM 642 N N . PHE A 1 88 ? -2.999 -3.285 -3.053 1.00 97.88 88 PHE A N 1
ATOM 643 C CA . PHE A 1 88 ? -3.436 -3.645 -1.711 1.00 97.88 88 PHE A CA 1
ATOM 644 C C . PHE A 1 88 ? -4.892 -3.237 -1.470 1.00 97.88 88 PHE A C 1
ATOM 646 O O . PHE A 1 88 ? -5.390 -2.245 -2.009 1.00 97.88 88 PHE A O 1
ATOM 653 N N . ARG A 1 89 ? -5.555 -3.974 -0.578 1.00 97.62 89 ARG A N 1
ATOM 654 C CA . ARG A 1 89 ? -6.853 -3.629 -0.002 1.00 97.62 89 ARG A CA 1
ATOM 655 C C . ARG A 1 89 ? -6.763 -3.648 1.511 1.00 97.62 89 ARG A C 1
ATOM 657 O O . ARG A 1 89 ? -6.290 -4.626 2.090 1.00 97.62 89 ARG A O 1
ATOM 664 N N . LEU A 1 90 ? -7.254 -2.585 2.128 1.00 96.75 90 LEU A N 1
ATOM 665 C CA . LEU A 1 90 ? -7.339 -2.424 3.568 1.00 96.75 90 LEU A CA 1
ATOM 666 C C . LEU A 1 90 ? -8.802 -2.413 4.020 1.00 96.75 90 LEU A C 1
ATOM 668 O O . LEU A 1 90 ? -9.687 -1.957 3.290 1.00 96.75 90 LEU A O 1
ATOM 672 N N . GLU A 1 91 ? -9.045 -2.874 5.240 1.00 95.62 91 GLU A N 1
ATOM 673 C CA . GLU A 1 91 ? -10.321 -2.734 5.941 1.00 95.62 91 GLU A CA 1
ATOM 674 C C . GLU A 1 91 ? -10.110 -2.211 7.365 1.00 95.62 91 GLU A C 1
ATOM 676 O O . GLU A 1 91 ? -9.065 -2.434 7.971 1.00 95.62 91 GLU A O 1
ATOM 681 N N . THR A 1 92 ? -11.101 -1.499 7.897 1.00 92.56 92 THR A N 1
ATOM 682 C CA . THR A 1 92 ? -11.170 -1.097 9.307 1.00 92.56 92 THR A CA 1
ATOM 683 C C . THR A 1 92 ? -12.611 -1.166 9.800 1.00 92.56 92 THR A C 1
ATOM 685 O O . THR A 1 92 ? -13.554 -0.919 9.043 1.00 92.56 92 THR A O 1
ATOM 688 N N . ASP A 1 93 ? -12.784 -1.507 11.072 1.00 87.38 93 ASP A N 1
ATOM 689 C CA . ASP A 1 93 ? -14.054 -1.528 11.801 1.00 87.38 93 ASP A CA 1
ATOM 690 C C . ASP A 1 93 ? -14.232 -0.308 12.723 1.00 87.38 93 ASP A C 1
ATOM 692 O O . ASP A 1 93 ? -15.311 -0.100 13.274 1.00 87.38 93 ASP A O 1
ATOM 696 N N . ARG A 1 94 ? -13.201 0.539 12.861 1.00 79.56 94 ARG A N 1
ATOM 697 C CA . ARG A 1 94 ? -13.191 1.705 13.763 1.00 79.56 94 ARG A CA 1
ATOM 698 C C . ARG A 1 94 ? -13.969 2.916 13.233 1.00 79.56 94 ARG A C 1
ATOM 700 O O . ARG A 1 94 ? -13.943 3.981 13.847 1.00 79.56 94 ARG A O 1
ATOM 707 N N . PHE A 1 95 ? -14.641 2.791 12.091 1.00 74.56 95 PHE A N 1
ATOM 708 C CA . PHE A 1 95 ? -15.399 3.881 11.486 1.00 74.56 95 PHE A CA 1
ATOM 709 C C . PHE A 1 95 ? -16.833 3.923 12.036 1.00 74.56 95 PHE A C 1
ATOM 711 O O . PHE A 1 95 ? -17.549 2.920 12.027 1.00 74.56 95 PHE A O 1
ATOM 718 N N . ILE A 1 96 ? -17.270 5.100 12.501 1.00 69.12 96 ILE A N 1
ATOM 719 C CA . ILE A 1 96 ? -18.641 5.334 12.981 1.00 69.12 96 ILE A CA 1
ATOM 720 C C . ILE A 1 96 ? -19.584 5.207 11.774 1.00 69.12 96 ILE A C 1
ATOM 722 O O . ILE 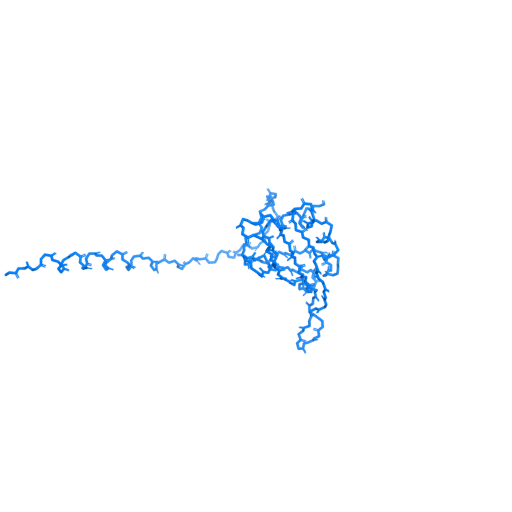A 1 96 ? -19.755 6.148 11.006 1.00 69.12 96 ILE A O 1
ATOM 726 N N . GLY A 1 97 ? -20.130 4.010 11.564 1.00 68.50 97 GLY A N 1
ATOM 727 C CA . GLY A 1 97 ? -20.890 3.655 10.359 1.00 68.50 97 GLY A CA 1
ATOM 728 C C . GLY A 1 97 ? -20.646 2.230 9.854 1.00 68.50 97 GLY A C 1
ATOM 729 O O . GLY A 1 97 ? -21.359 1.783 8.959 1.00 68.50 97 GLY A O 1
ATOM 730 N N . GLY A 1 98 ? -19.686 1.502 10.435 1.00 79.81 98 GLY A N 1
ATOM 731 C CA . GLY A 1 98 ? -19.424 0.097 10.131 1.00 79.81 98 GLY A CA 1
ATOM 732 C C . GLY A 1 98 ? -18.075 -0.119 9.452 1.00 79.81 98 GLY A C 1
ATOM 733 O O . GLY A 1 98 ? -17.131 0.646 9.637 1.00 79.81 98 GLY A O 1
ATOM 734 N N . ARG A 1 99 ? -17.972 -1.198 8.674 1.00 88.31 99 ARG A N 1
ATOM 735 C CA . ARG A 1 99 ? -16.734 -1.562 7.986 1.00 88.31 99 ARG A CA 1
ATOM 736 C C . ARG A 1 99 ? -16.430 -0.564 6.872 1.00 88.31 99 ARG A C 1
ATOM 738 O O . ARG A 1 99 ? -17.244 -0.376 5.971 1.00 88.31 99 ARG A O 1
ATOM 745 N N . LYS A 1 100 ? -15.228 0.004 6.890 1.00 90.69 100 LYS A N 1
ATOM 746 C CA . LYS A 1 100 ? -14.682 0.799 5.789 1.00 90.69 100 LYS A CA 1
ATOM 747 C C . LYS A 1 100 ? -13.621 -0.015 5.059 1.00 90.69 100 LYS A C 1
ATOM 749 O O . LYS A 1 100 ? -12.804 -0.666 5.704 1.00 90.69 100 LYS A O 1
ATOM 754 N N . SER A 1 101 ? -13.619 0.041 3.730 1.00 93.31 101 SER A N 1
ATOM 755 C CA . SER A 1 101 ? -12.587 -0.582 2.903 1.00 93.31 101 SER A CA 1
ATOM 756 C C . SER A 1 101 ? -11.962 0.451 1.983 1.00 93.31 101 SER A C 1
ATOM 758 O O . SER A 1 101 ? -12.670 1.288 1.433 1.00 93.31 101 SER A O 1
ATOM 760 N N . VAL A 1 102 ? -10.644 0.381 1.823 1.00 95.06 102 VAL A N 1
ATOM 761 C CA . VAL A 1 102 ? -9.907 1.213 0.872 1.00 95.06 102 VAL A CA 1
ATOM 762 C C . VAL A 1 102 ? -8.974 0.352 0.048 1.00 95.06 102 VAL A C 1
ATOM 764 O O . VAL A 1 102 ? -8.553 -0.720 0.488 1.00 95.06 102 VAL A O 1
ATOM 767 N N . SER A 1 103 ? -8.624 0.817 -1.142 1.00 96.19 103 SER A N 1
ATOM 768 C CA . SER A 1 103 ? -7.646 0.128 -1.976 1.00 96.19 103 SER A CA 1
ATOM 769 C C . SER A 1 103 ? -6.668 1.091 -2.615 1.00 96.19 103 SER A C 1
ATOM 771 O O . SER A 1 103 ? -7.010 2.232 -2.915 1.00 96.19 103 SER A O 1
ATOM 773 N N . GLY A 1 104 ? -5.444 0.633 -2.825 1.00 96.50 104 GLY A N 1
ATOM 774 C CA . GLY A 1 104 ? -4.390 1.438 -3.415 1.00 96.50 104 GLY A CA 1
ATOM 775 C C . GLY A 1 104 ? -3.350 0.575 -4.104 1.00 96.50 104 GLY A C 1
ATOM 776 O O . GLY A 1 104 ? -3.469 -0.650 -4.174 1.00 96.50 104 GLY A O 1
ATOM 777 N N . VAL A 1 105 ? -2.339 1.244 -4.643 1.00 97.50 105 VAL A N 1
ATOM 778 C CA . VAL A 1 105 ? -1.233 0.607 -5.348 1.00 97.50 105 VAL A CA 1
ATOM 779 C C . VAL A 1 105 ? 0.070 1.246 -4.888 1.00 97.50 105 VAL A C 1
ATOM 781 O O . VAL A 1 105 ? 0.187 2.471 -4.878 1.00 97.50 105 VAL A O 1
ATOM 784 N N . PHE A 1 106 ? 1.042 0.409 -4.539 1.00 97.94 106 PHE A N 1
ATOM 785 C CA . PHE A 1 106 ? 2.451 0.782 -4.484 1.00 97.94 106 PHE A CA 1
ATOM 786 C C . PHE A 1 106 ? 3.012 0.687 -5.898 1.00 97.94 106 PHE A C 1
ATOM 788 O O . PHE A 1 106 ? 3.197 -0.411 -6.424 1.00 97.94 106 PHE A O 1
ATOM 795 N N . PHE A 1 107 ? 3.192 1.831 -6.549 1.00 97.50 107 PHE A N 1
ATOM 796 C CA . PHE A 1 107 ? 3.676 1.922 -7.921 1.00 97.50 107 PHE A CA 1
ATOM 797 C C . PHE A 1 107 ? 5.193 1.811 -7.963 1.00 97.50 107 PHE A C 1
ATOM 799 O O . PHE A 1 107 ? 5.877 2.483 -7.194 1.00 97.50 107 PHE A O 1
ATOM 806 N N . SER A 1 108 ? 5.728 1.017 -8.882 1.00 96.81 108 SER A N 1
ATOM 807 C CA . SER A 1 108 ? 7.172 0.916 -9.080 1.00 96.81 108 SER A CA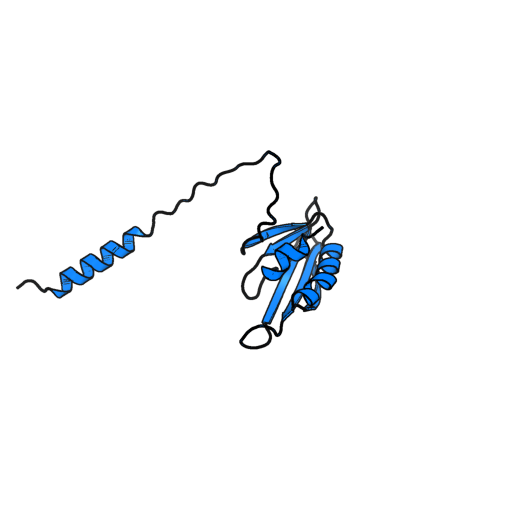 1
ATOM 808 C C . SER A 1 108 ? 7.748 2.222 -9.639 1.00 96.81 108 SER A C 1
ATOM 810 O O . SER A 1 108 ? 7.207 2.794 -10.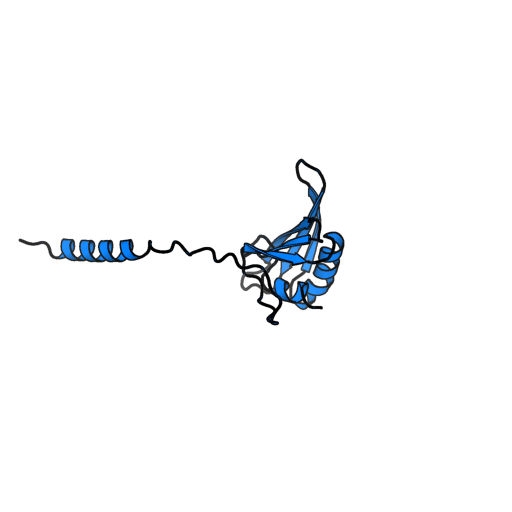594 1.00 96.81 108 SER A O 1
ATOM 812 N N . GLU A 1 109 ? 8.881 2.658 -9.096 1.00 94.69 109 GLU A N 1
ATOM 813 C CA . GLU A 1 109 ? 9.703 3.748 -9.630 1.00 94.69 109 GLU A CA 1
ATOM 814 C C . GLU A 1 109 ? 11.202 3.414 -9.495 1.00 94.69 109 GLU A C 1
ATOM 816 O O . GLU A 1 109 ? 11.559 2.528 -8.722 1.00 94.69 109 GLU A O 1
ATOM 821 N N . PRO A 1 110 ? 12.113 4.080 -10.232 1.00 93.00 110 PRO A N 1
ATOM 822 C CA . PRO A 1 110 ? 13.535 3.715 -10.222 1.00 93.00 110 PRO A CA 1
ATOM 823 C C . PRO A 1 110 ? 14.196 3.722 -8.835 1.00 93.00 110 PRO A C 1
ATOM 825 O O . PRO A 1 110 ? 15.138 2.971 -8.606 1.00 93.00 110 PRO A O 1
ATOM 828 N N . SER A 1 111 ? 13.714 4.569 -7.923 1.00 92.62 111 SER A N 1
ATOM 829 C CA . SER A 1 111 ? 14.217 4.727 -6.553 1.00 92.62 111 SER A CA 1
ATOM 830 C C . SER A 1 111 ? 13.507 3.861 -5.505 1.00 92.62 111 SER A C 1
ATOM 832 O O . SER A 1 111 ? 13.856 3.956 -4.331 1.00 92.62 111 SER A O 1
ATOM 834 N N . GLY A 1 112 ? 12.525 3.044 -5.897 1.00 94.94 112 GLY A N 1
ATOM 835 C CA . GLY A 1 112 ? 11.715 2.244 -4.977 1.00 94.94 112 GLY A CA 1
ATOM 836 C C . GLY A 1 112 ? 10.249 2.221 -5.394 1.00 94.94 112 GLY A C 1
ATOM 837 O O . GLY A 1 112 ? 9.893 1.701 -6.458 1.00 94.94 112 GLY A O 1
ATOM 838 N N . THR A 1 113 ? 9.381 2.786 -4.560 1.00 96.94 113 THR A N 1
ATOM 839 C CA . THR A 1 113 ? 7.947 2.842 -4.832 1.00 96.94 113 THR A CA 1
ATOM 840 C C . THR A 1 113 ? 7.317 4.135 -4.336 1.00 96.94 113 THR A C 1
ATOM 842 O O . THR A 1 113 ? 7.819 4.776 -3.417 1.00 96.94 113 THR A O 1
ATOM 845 N N . TYR A 1 114 ? 6.170 4.501 -4.903 1.00 96.12 114 TYR A N 1
ATOM 846 C CA . TYR A 1 114 ? 5.303 5.508 -4.307 1.00 96.12 114 TYR A CA 1
ATOM 847 C C . TYR A 1 114 ? 3.871 4.995 -4.185 1.00 96.12 114 TYR A C 1
ATOM 849 O O . TYR A 1 114 ? 3.410 4.170 -4.977 1.00 96.12 114 TYR A O 1
ATOM 857 N N . VAL A 1 115 ? 3.137 5.534 -3.220 1.00 96.75 115 VAL A N 1
ATOM 858 C CA . VAL A 1 115 ? 1.695 5.328 -3.067 1.00 96.75 115 VAL A CA 1
ATOM 859 C C . VAL A 1 115 ? 0.995 6.675 -3.011 1.00 96.75 115 VAL A C 1
ATOM 861 O O . VAL A 1 115 ? 1.541 7.653 -2.509 1.00 96.75 115 VAL A O 1
ATOM 864 N N . ILE A 1 116 ? -0.219 6.745 -3.548 1.00 95.62 116 ILE A N 1
ATOM 865 C CA . ILE A 1 116 ? -1.051 7.942 -3.418 1.00 95.62 116 ILE A CA 1
ATOM 866 C C . ILE A 1 116 ? -1.748 7.877 -2.062 1.00 95.62 116 ILE A C 1
ATOM 868 O O . ILE A 1 116 ? -2.498 6.931 -1.795 1.00 95.62 116 ILE A O 1
ATOM 872 N N . VAL A 1 117 ? -1.515 8.876 -1.215 1.00 94.44 117 VAL A N 1
ATOM 873 C CA . VAL A 1 117 ? -2.309 9.070 0.001 1.00 94.44 117 VAL A CA 1
ATOM 874 C C . VAL A 1 117 ? -3.690 9.523 -0.432 1.00 94.44 117 VAL A C 1
ATOM 876 O O . VAL A 1 117 ? -3.818 10.429 -1.251 1.00 94.44 117 VAL A O 1
ATOM 879 N N . GLY A 1 118 ? -4.738 8.877 0.057 1.00 86.88 118 GLY A N 1
ATOM 880 C CA . GLY A 1 118 ? -6.080 9.139 -0.440 1.00 86.88 118 GLY A CA 1
ATOM 881 C C . GLY A 1 118 ? -7.127 9.227 0.653 1.00 86.88 118 GLY A C 1
ATOM 882 O O . GLY A 1 118 ? -6.988 8.697 1.757 1.00 86.88 118 GLY A O 1
ATOM 883 N N . LYS A 1 119 ? -8.201 9.941 0.317 1.00 69.81 119 LYS A N 1
ATOM 884 C CA . LYS A 1 119 ? -9.405 10.072 1.133 1.00 69.81 119 LYS A CA 1
ATOM 885 C C . LYS A 1 119 ? -10.435 9.034 0.709 1.00 69.81 119 LYS A C 1
ATOM 887 O O . LYS A 1 119 ? -10.482 8.603 -0.438 1.00 69.81 119 LYS A O 1
ATOM 892 N N . GLN A 1 120 ? -11.309 8.702 1.656 1.00 73.56 120 GLN A N 1
ATOM 893 C CA . GLN A 1 120 ? -12.447 7.804 1.441 1.00 73.56 120 GLN A CA 1
ATOM 894 C C . GLN A 1 120 ? -12.000 6.393 1.054 1.00 73.56 120 GLN A C 1
ATOM 896 O O . GLN A 1 120 ? -11.512 5.718 1.956 1.00 73.56 120 GLN A O 1
ATOM 901 N N . ASP A 1 121 ? -12.152 5.987 -0.210 1.00 82.75 121 ASP A N 1
ATOM 902 C CA . ASP A 1 121 ? -12.163 4.578 -0.641 1.00 82.75 121 ASP A CA 1
ATOM 903 C C . ASP A 1 121 ? -10.945 4.188 -1.500 1.00 82.75 121 ASP A C 1
ATOM 905 O O . ASP A 1 121 ? -10.762 3.022 -1.867 1.00 82.75 121 ASP A O 1
ATOM 909 N N . THR A 1 122 ? -10.079 5.156 -1.809 1.00 89.75 122 THR A N 1
ATOM 910 C CA . THR A 1 122 ? -8.894 4.962 -2.655 1.00 89.75 122 THR A CA 1
ATOM 911 C C . THR A 1 122 ? -7.638 5.492 -1.983 1.00 89.75 122 THR A C 1
ATOM 913 O O . THR A 1 122 ? -7.699 6.509 -1.299 1.00 89.75 122 THR A O 1
ATOM 916 N N . GLY A 1 123 ? -6.499 4.859 -2.252 1.00 93.88 123 GLY A N 1
ATOM 917 C CA . GLY A 1 123 ? -5.186 5.259 -1.756 1.00 93.88 123 GLY A CA 1
ATOM 918 C C . GLY A 1 123 ? -4.858 4.735 -0.358 1.00 93.88 123 GLY A C 1
ATOM 919 O O . GLY A 1 123 ? -5.618 3.983 0.260 1.00 93.88 123 GLY A O 1
ATOM 920 N N . LEU A 1 124 ? -3.680 5.127 0.125 1.00 95.75 124 LEU A N 1
ATOM 921 C CA . LEU A 1 124 ? -3.251 4.871 1.495 1.00 95.75 124 LEU A CA 1
ATOM 922 C C . LEU A 1 124 ? -4.022 5.807 2.446 1.00 95.75 124 LEU A C 1
ATOM 924 O O . LEU A 1 124 ? -4.006 7.018 2.219 1.00 95.75 124 LEU A O 1
ATOM 928 N N . PRO A 1 125 ? -4.666 5.296 3.512 1.00 93.56 125 PRO A N 1
ATOM 929 C CA . PRO A 1 125 ? -5.230 6.142 4.557 1.00 93.56 125 PRO A CA 1
ATOM 930 C C . PRO A 1 125 ? -4.174 7.070 5.162 1.00 93.56 125 PRO A C 1
ATOM 932 O O . PRO A 1 125 ? -3.089 6.612 5.511 1.00 93.56 125 PRO A O 1
ATOM 935 N N . GLU A 1 126 ? -4.519 8.340 5.383 1.00 91.50 126 GLU A N 1
ATOM 936 C CA . GLU A 1 126 ? -3.627 9.338 6.006 1.00 91.50 126 GLU A CA 1
ATOM 937 C C . GLU A 1 126 ? -3.035 8.842 7.342 1.00 91.50 126 GLU A C 1
ATOM 939 O O . GLU A 1 126 ? -1.851 9.025 7.613 1.00 91.50 126 GLU A O 1
ATOM 944 N N . ALA A 1 127 ? -3.827 8.111 8.138 1.00 90.00 127 ALA A N 1
ATOM 945 C CA . ALA A 1 127 ? -3.394 7.510 9.403 1.00 90.00 127 ALA A CA 1
ATOM 946 C C . ALA A 1 127 ? -2.242 6.495 9.264 1.00 90.00 127 ALA A C 1
ATOM 948 O O . ALA A 1 127 ? -1.573 6.200 10.249 1.00 90.00 127 ALA A O 1
ATOM 949 N N . LEU A 1 128 ? -2.017 5.949 8.066 1.00 93.12 128 LEU A N 1
ATOM 950 C CA . LEU A 1 128 ? -0.930 5.016 7.776 1.00 93.12 128 LEU A CA 1
ATOM 951 C C . LEU A 1 128 ? 0.269 5.689 7.101 1.00 93.12 128 LEU A C 1
ATOM 953 O O . LEU A 1 128 ? 1.321 5.066 7.042 1.00 93.12 128 LEU A O 1
ATOM 957 N N . ALA A 1 129 ? 0.157 6.939 6.639 1.00 92.38 129 ALA A N 1
ATOM 958 C CA . ALA A 1 129 ? 1.235 7.612 5.915 1.00 92.38 129 ALA A CA 1
ATOM 959 C C . ALA A 1 129 ? 2.498 7.780 6.774 1.00 92.38 129 ALA A C 1
ATOM 961 O O . ALA A 1 129 ? 3.568 7.314 6.394 1.00 92.38 129 ALA A O 1
ATOM 962 N N . ALA A 1 130 ? 2.370 8.383 7.960 1.00 90.44 130 ALA A N 1
ATOM 963 C CA . ALA A 1 130 ? 3.516 8.567 8.851 1.00 90.44 130 ALA A CA 1
ATOM 964 C C . ALA A 1 130 ? 4.090 7.229 9.370 1.00 90.44 130 ALA A C 1
ATOM 966 O O . ALA A 1 130 ? 5.302 7.039 9.244 1.00 90.44 130 ALA A O 1
ATOM 967 N N . PRO A 1 131 ? 3.276 6.269 9.864 1.00 89.00 131 PRO A N 1
ATOM 968 C CA . PRO A 1 131 ? 3.774 4.963 10.300 1.00 89.00 131 PRO A CA 1
ATOM 969 C C . PRO A 1 131 ? 4.524 4.162 9.229 1.00 89.00 131 PRO A C 1
ATOM 971 O O . PRO A 1 131 ? 5.432 3.414 9.567 1.00 89.00 131 PRO A O 1
ATOM 974 N N . LEU A 1 132 ? 4.175 4.321 7.950 1.00 89.62 132 LEU A N 1
ATOM 975 C CA . LEU A 1 132 ? 4.836 3.618 6.845 1.00 89.62 132 LEU A CA 1
ATOM 976 C C . LEU A 1 132 ? 6.212 4.212 6.484 1.00 89.62 132 LEU A C 1
ATOM 978 O O . LEU A 1 132 ? 6.990 3.577 5.782 1.00 89.62 132 LEU A O 1
ATOM 982 N N . THR A 1 133 ? 6.496 5.431 6.950 1.00 86.06 133 THR A N 1
ATOM 983 C CA . THR A 1 133 ? 7.774 6.142 6.742 1.00 86.06 133 THR A CA 1
ATOM 984 C C . THR A 1 133 ? 8.637 6.234 7.996 1.00 86.06 133 THR A C 1
ATOM 986 O O . THR A 1 133 ? 9.694 6.865 7.970 1.00 86.06 133 THR A O 1
ATOM 989 N N . ALA A 1 134 ? 8.174 5.664 9.109 1.00 74.88 134 ALA A N 1
ATOM 990 C CA . ALA A 1 134 ? 8.944 5.638 10.340 1.00 74.88 134 ALA A CA 1
ATOM 991 C C . ALA A 1 134 ? 10.176 4.720 10.165 1.00 74.88 134 ALA A C 1
ATOM 993 O O . ALA A 1 134 ? 10.041 3.672 9.532 1.00 74.88 134 ALA A O 1
ATOM 994 N N . PRO A 1 135 ? 11.359 5.131 10.661 1.00 53.97 135 PRO A N 1
ATOM 995 C CA . PRO A 1 135 ? 12.602 4.367 10.545 1.00 53.97 135 PRO A CA 1
ATOM 996 C C . PRO A 1 135 ? 12.592 3.065 11.353 1.00 53.97 135 PRO A C 1
ATOM 998 O O . PRO A 1 135 ? 11.867 2.999 12.374 1.00 53.97 135 PRO A O 1
#

pLDDT: mean 78.9, std 21.28, range [33.59, 98.31]

Radius of gyration: 22.09 Å; chains: 1; bounding box: 61×61×36 Å

Secondary structure (DSSP, 8-state):
---HHHHHHHHHHHHHGGG--------------------PPPTT-EEEESS-HHHHHHHHHHHHHHTT-EEEEEEEEEETTEEEEEEEEEEEEEETTEEEEEEEEEEEETTEEEEEB-STTBSB-HHHHHHHT--

Sequence (135 aa):
MQNPRASAYLLSLLLCLASLTGCGTVKSLVPGVGKDKSAAADSGERLHLSVLPEEAVAILREVAPQNGWQVVSTGDQFDMQGPRGKYFRLETDRFIGGRKSVSGVFFSEPSGTYVIVGKQDTGLPEALAAPLTAP